Protein AF-A0A3P3Y293-F1 (afdb_monomer_lite)

pLDDT: mean 85.14, std 12.54, range [47.78, 96.5]

Organism: Plasmodiophora brassicae (NCBI:txid37360)

Secondary structure (DSSP, 8-state):
-B-SS-BPPPPPPSSHHHHHHTTT-PPPPBPTTPBP-HHHHHHHHHHHHHHHHHHHH-TTSS-HHHHHHHHHHHHHHHHHHHHHH-TT-PPPTTHHHHHHHHHHHHHHHHHHHHSS-TTTT----

Radius of gyration: 18.96 Å; chains: 1; bounding box: 50×44×42 Å

Structure (mmCIF, N/CA/C/O backbone):
data_AF-A0A3P3Y293-F1
#
_entry.id   AF-A0A3P3Y293-F1
#
loop_
_atom_site.group_PDB
_atom_site.id
_atom_site.type_symbol
_atom_site.label_atom_id
_atom_site.label_alt_id
_atom_site.label_comp_id
_atom_site.label_asym_id
_atom_site.label_entity_id
_atom_site.label_seq_id
_atom_site.pdbx_PDB_ins_code
_atom_site.Cartn_x
_atom_site.Cartn_y
_atom_site.Cartn_z
_atom_site.occupancy
_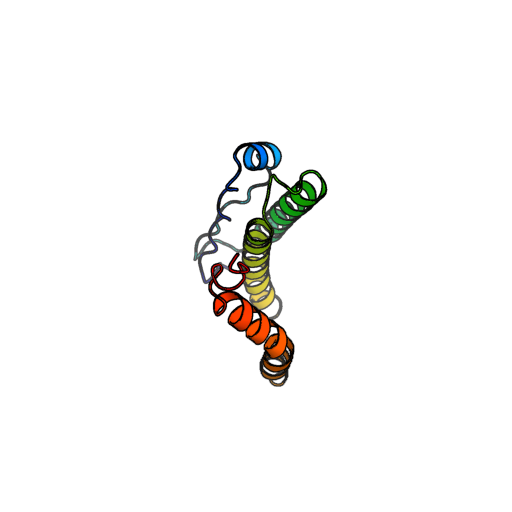atom_site.B_iso_or_equiv
_atom_site.auth_seq_id
_atom_site.auth_comp_id
_atom_site.auth_asym_id
_atom_site.auth_atom_id
_atom_site.pdbx_PDB_model_num
ATOM 1 N N . MET A 1 1 ? 12.005 7.216 -15.600 1.00 82.94 1 MET A N 1
ATOM 2 C CA . MET A 1 1 ? 11.405 5.870 -15.683 1.00 82.94 1 MET A CA 1
ATOM 3 C C . MET A 1 1 ? 9.921 5.988 -15.377 1.00 82.94 1 MET A C 1
ATOM 5 O O . MET A 1 1 ? 9.559 6.903 -14.640 1.00 82.94 1 MET A O 1
ATOM 9 N N . ASN A 1 2 ? 9.079 5.115 -15.932 1.00 93.25 2 ASN A N 1
ATOM 10 C CA . ASN A 1 2 ? 7.629 5.195 -15.753 1.00 93.25 2 ASN A CA 1
ATOM 11 C C . ASN A 1 2 ? 7.090 3.879 -15.185 1.00 93.25 2 ASN A C 1
ATOM 13 O O . ASN A 1 2 ? 7.660 2.818 -15.436 1.00 93.25 2 ASN A O 1
ATOM 17 N N . TYR A 1 3 ? 5.977 3.950 -14.459 1.00 93.38 3 TYR A N 1
ATOM 18 C CA . TYR A 1 3 ? 5.281 2.773 -13.952 1.00 93.38 3 TYR A CA 1
ATOM 19 C C . TYR A 1 3 ? 4.832 1.864 -15.100 1.00 93.38 3 TYR A C 1
ATOM 21 O O . TYR A 1 3 ? 4.172 2.306 -16.040 1.00 93.38 3 TYR A O 1
ATOM 29 N N . SER A 1 4 ? 5.176 0.583 -15.015 1.00 92.44 4 SER A N 1
ATOM 30 C CA . SER A 1 4 ? 4.831 -0.432 -16.021 1.00 92.44 4 SER A CA 1
ATOM 31 C C . SER A 1 4 ? 3.389 -0.924 -15.888 1.00 92.44 4 SER A C 1
ATOM 33 O O . SER A 1 4 ? 2.746 -1.262 -16.880 1.00 92.44 4 SER A O 1
ATOM 35 N N . VAL A 1 5 ? 2.863 -0.915 -14.661 1.00 92.94 5 VAL A N 1
ATOM 36 C CA . VAL A 1 5 ? 1.484 -1.283 -14.332 1.00 92.94 5 VAL A CA 1
ATOM 37 C C . VAL A 1 5 ? 0.853 -0.224 -13.438 1.00 92.94 5 VAL A C 1
ATOM 39 O O . VAL A 1 5 ? 1.543 0.423 -12.646 1.00 92.94 5 VAL A O 1
ATOM 42 N N . ALA A 1 6 ? -0.464 -0.060 -13.564 1.00 95.06 6 ALA A N 1
ATOM 43 C CA . ALA A 1 6 ? -1.225 0.828 -12.700 1.00 95.06 6 ALA A CA 1
ATOM 44 C C . ALA A 1 6 ? -1.288 0.254 -11.280 1.00 95.06 6 ALA A C 1
ATOM 46 O O . ALA A 1 6 ? -1.533 -0.939 -11.097 1.00 95.06 6 ALA A O 1
ATOM 47 N N . VAL A 1 7 ? -1.112 1.118 -10.284 1.00 95.31 7 VAL A N 1
ATOM 48 C CA . VAL A 1 7 ? -1.270 0.776 -8.872 1.00 95.31 7 VAL A CA 1
ATOM 49 C C . VAL A 1 7 ? -2.471 1.555 -8.331 1.00 95.31 7 VAL A C 1
ATOM 51 O O . VAL A 1 7 ? -2.375 2.770 -8.142 1.00 95.31 7 VAL A O 1
ATOM 54 N N . PRO A 1 8 ? -3.626 0.906 -8.108 1.00 95.38 8 PRO A N 1
ATOM 55 C CA . PRO A 1 8 ? -4.825 1.605 -7.663 1.00 95.38 8 PRO A CA 1
ATOM 56 C C . PRO A 1 8 ? -4.632 2.235 -6.277 1.00 95.38 8 PRO A C 1
ATOM 58 O O . PRO A 1 8 ? -3.798 1.796 -5.483 1.00 95.38 8 PRO A O 1
ATOM 61 N N . ALA A 1 9 ? -5.423 3.269 -5.980 1.00 93.56 9 ALA A N 1
ATOM 62 C CA . ALA A 1 9 ? -5.555 3.770 -4.614 1.00 93.56 9 ALA A CA 1
ATOM 63 C C . ALA A 1 9 ? -6.102 2.658 -3.708 1.00 93.56 9 ALA A C 1
ATOM 65 O O . ALA A 1 9 ? -6.845 1.785 -4.168 1.00 93.56 9 ALA A O 1
ATOM 66 N N . VAL A 1 10 ? -5.757 2.689 -2.422 1.00 91.75 10 VAL A N 1
ATOM 67 C CA . VAL A 1 10 ? -6.334 1.727 -1.480 1.00 91.75 10 VAL A CA 1
ATOM 68 C C . VAL A 1 10 ? -7.828 1.998 -1.352 1.00 91.75 10 VAL A C 1
ATOM 70 O O . VAL A 1 10 ? -8.268 3.149 -1.347 1.00 91.75 10 VAL A O 1
ATOM 73 N N . ALA A 1 11 ? -8.612 0.930 -1.209 1.00 90.50 11 ALA A N 1
ATOM 74 C CA . ALA A 1 11 ? -10.030 1.063 -0.933 1.00 90.50 11 ALA A CA 1
ATOM 75 C C . ALA A 1 11 ? -10.271 1.940 0.318 1.00 90.50 11 ALA A C 1
ATOM 77 O O . ALA A 1 11 ? -9.496 1.872 1.292 1.00 90.50 11 ALA A O 1
ATOM 78 N N . PRO A 1 12 ? -11.345 2.750 0.311 1.00 90.56 12 PRO A N 1
ATOM 79 C CA . PRO A 1 12 ? -11.805 3.443 1.504 1.00 90.56 12 PRO A CA 1
ATOM 80 C C . PRO A 1 12 ? -12.072 2.455 2.646 1.00 90.56 12 PRO A C 1
ATOM 82 O O . PRO A 1 12 ? -12.468 1.315 2.407 1.00 90.56 12 PRO A O 1
ATOM 85 N N . LEU A 1 13 ? -11.886 2.900 3.890 1.00 91.88 13 LEU A N 1
ATOM 86 C CA . LEU A 1 13 ? -12.214 2.085 5.064 1.00 91.88 13 LEU A CA 1
ATOM 87 C C . LEU A 1 13 ? -13.723 1.823 5.126 1.00 91.88 13 LEU A C 1
ATOM 89 O O . LEU A 1 13 ? -14.520 2.707 4.844 1.00 91.88 13 LEU A O 1
ATOM 93 N N . SER A 1 14 ? -14.135 0.637 5.540 1.00 92.38 14 SER A N 1
ATOM 94 C CA . SER A 1 14 ? -15.542 0.255 5.706 1.00 92.38 14 SER A CA 1
ATOM 95 C C . SER A 1 14 ? -16.270 1.106 6.754 1.00 92.38 14 SER A C 1
ATOM 97 O O . SER A 1 14 ? -17.453 1.409 6.611 1.00 92.38 14 SER A O 1
ATOM 99 N N . GLN A 1 15 ? -15.557 1.533 7.798 1.00 93.19 15 GLN A N 1
ATOM 100 C CA . GLN A 1 15 ? -16.074 2.387 8.862 1.00 93.19 15 GLN A CA 1
ATOM 101 C C . GLN A 1 15 ? -15.902 3.870 8.510 1.00 93.19 15 GLN A C 1
ATOM 103 O O . GLN A 1 15 ? -14.781 4.376 8.464 1.00 93.19 15 GLN A O 1
ATOM 108 N N . ALA A 1 16 ? -17.010 4.603 8.365 1.00 91.62 16 ALA A N 1
ATOM 109 C CA . ALA A 1 16 ? -16.991 6.046 8.088 1.00 91.62 16 ALA A CA 1
ATOM 110 C C . ALA A 1 16 ? -16.243 6.856 9.166 1.00 91.62 16 ALA A C 1
ATOM 112 O O . ALA A 1 16 ? -15.508 7.789 8.851 1.00 91.62 16 ALA A O 1
ATOM 113 N N . ALA A 1 17 ? -16.372 6.462 10.438 1.00 90.56 17 ALA A N 1
ATOM 114 C CA . ALA A 1 17 ? -15.607 7.069 11.526 1.00 90.56 17 ALA A CA 1
ATOM 115 C C . ALA A 1 17 ? -14.095 6.842 11.351 1.00 90.56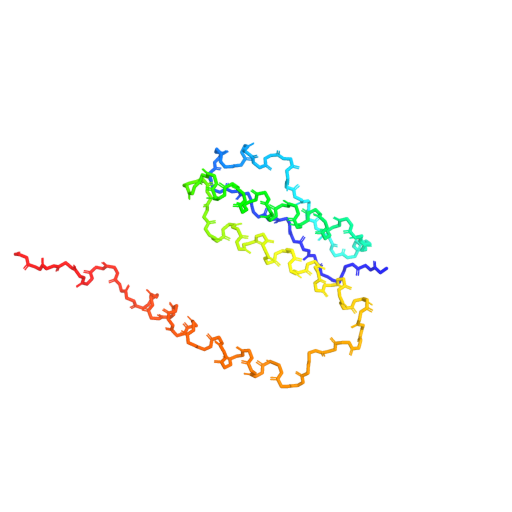 17 ALA A C 1
ATOM 117 O O . ALA A 1 17 ? -13.313 7.764 11.558 1.00 90.56 17 ALA A O 1
ATOM 118 N N . GLY A 1 18 ? -13.685 5.651 10.900 1.00 89.06 18 GLY A N 1
ATOM 119 C CA . GLY A 1 18 ? -12.296 5.371 10.543 1.00 89.06 18 GLY A CA 1
ATOM 120 C C . GLY A 1 18 ? -11.818 6.2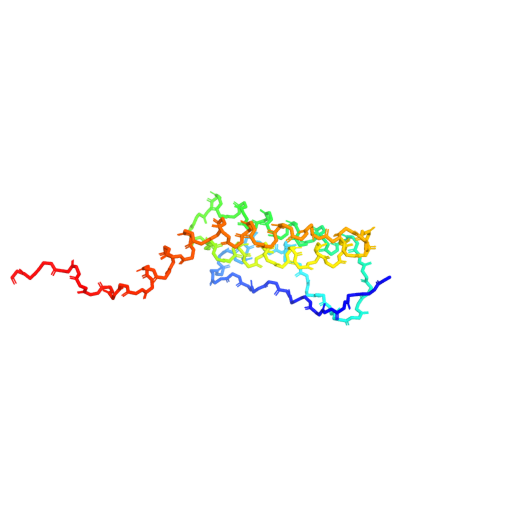41 9.381 1.00 89.06 18 GLY A C 1
ATOM 121 O O . GLY A 1 18 ? -10.750 6.841 9.477 1.00 89.06 18 GLY A O 1
ATOM 122 N N . GLN A 1 19 ? -12.623 6.369 8.317 1.00 89.94 19 GLN A N 1
ATOM 123 C CA . GLN A 1 19 ? -12.303 7.221 7.162 1.00 89.94 19 GLN A CA 1
ATOM 124 C C . GLN A 1 19 ? -12.052 8.677 7.570 1.00 89.94 19 GLN A C 1
ATOM 126 O O . GLN A 1 19 ? -11.089 9.277 7.105 1.00 89.94 19 GLN A O 1
ATOM 131 N N . ALA A 1 20 ? -12.883 9.231 8.458 1.00 87.62 20 ALA A N 1
ATOM 132 C CA . ALA A 1 20 ? -12.737 10.604 8.930 1.00 87.62 20 ALA A CA 1
ATOM 133 C C . ALA A 1 20 ? -11.413 10.834 9.682 1.00 87.62 20 ALA A C 1
ATOM 135 O O . ALA A 1 20 ? -10.822 11.903 9.561 1.00 87.62 20 ALA A O 1
ATOM 136 N N . VAL A 1 21 ? -10.920 9.834 10.422 1.00 85.69 21 VAL A N 1
ATOM 137 C CA . VAL A 1 21 ? -9.660 9.935 11.182 1.00 85.69 21 VAL A CA 1
ATOM 138 C C . VAL A 1 21 ? -8.432 9.885 10.270 1.00 85.69 21 VAL A C 1
ATOM 140 O O . VAL A 1 2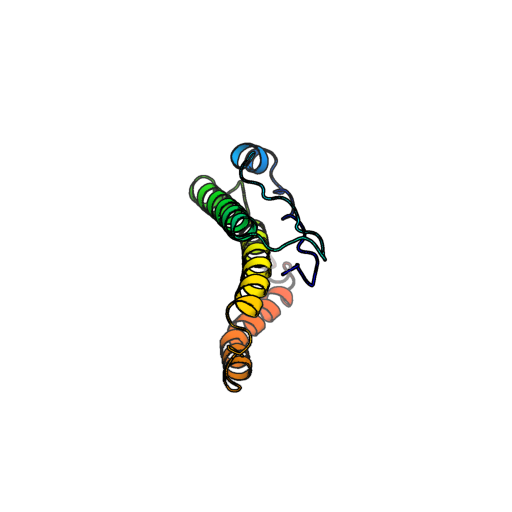1 ? -7.435 10.543 10.552 1.00 85.69 21 VAL A O 1
ATOM 143 N N . VAL A 1 22 ? -8.491 9.123 9.174 1.00 87.00 22 VAL A N 1
ATOM 144 C CA . VAL A 1 22 ? -7.391 9.037 8.190 1.00 87.00 22 VAL A CA 1
ATOM 145 C C . VAL A 1 22 ? -7.567 9.991 7.006 1.00 87.00 22 VAL A C 1
ATOM 147 O O . VAL A 1 22 ? -6.800 9.925 6.041 1.00 87.00 22 VAL A O 1
ATOM 150 N N . ALA A 1 23 ? -8.564 10.878 7.063 1.00 79.56 23 ALA A N 1
ATOM 151 C CA . ALA A 1 23 ? -8.808 11.877 6.035 1.00 79.56 23 ALA A CA 1
ATOM 152 C C . ALA A 1 23 ? -7.576 12.790 5.902 1.00 79.56 23 ALA A C 1
ATOM 154 O O . ALA A 1 23 ? -7.167 13.443 6.857 1.00 79.56 23 ALA A O 1
ATOM 155 N N . GLY A 1 24 ? -6.962 12.801 4.716 1.00 79.38 24 GLY A N 1
ATOM 156 C CA . GLY A 1 24 ? -5.720 13.537 4.434 1.00 79.38 24 GLY A CA 1
ATOM 157 C C . GLY A 1 24 ? -4.453 12.678 4.387 1.00 79.38 24 GLY A C 1
ATOM 158 O O . GLY A 1 24 ? -3.452 13.127 3.844 1.00 79.38 24 GLY A O 1
ATOM 159 N N . SER A 1 25 ? -4.508 11.430 4.859 1.00 84.06 25 SER A N 1
ATOM 160 C CA . SER A 1 25 ? -3.408 10.458 4.722 1.00 84.06 25 SER A CA 1
ATOM 161 C C . SER A 1 25 ? -3.626 9.476 3.567 1.00 84.06 25 SER A C 1
ATOM 163 O O . SER A 1 25 ? -2.874 8.519 3.423 1.00 84.06 25 SER A O 1
ATOM 165 N N . SER A 1 26 ? -4.691 9.654 2.781 1.00 84.19 26 SER A N 1
ATOM 166 C CA . SER A 1 26 ? -5.003 8.790 1.638 1.00 84.19 26 SER A CA 1
ATOM 167 C C . SER A 1 26 ? -4.156 9.186 0.436 1.00 84.19 26 SER A C 1
ATOM 169 O O . SER A 1 26 ? -4.219 10.327 -0.020 1.00 84.19 26 SER A O 1
ATOM 171 N N . ALA A 1 27 ? -3.395 8.236 -0.090 1.00 89.00 27 ALA A N 1
ATOM 172 C CA . ALA A 1 27 ? -2.541 8.451 -1.244 1.00 89.00 27 ALA A CA 1
ATOM 173 C C . ALA A 1 27 ? -3.282 8.121 -2.549 1.00 89.00 27 ALA A C 1
ATOM 175 O O . ALA A 1 27 ? -4.050 7.157 -2.633 1.00 89.00 27 ALA A O 1
ATOM 176 N N . ALA A 1 28 ? -3.048 8.929 -3.583 1.00 91.19 28 ALA A N 1
ATOM 177 C CA . ALA A 1 28 ? -3.697 8.759 -4.879 1.00 91.19 28 ALA A CA 1
ATOM 178 C C . ALA A 1 28 ? -3.238 7.477 -5.596 1.00 91.19 28 ALA A C 1
ATOM 180 O O . ALA A 1 28 ? -2.146 6.956 -5.370 1.00 91.19 28 ALA A O 1
ATOM 181 N N . GLY A 1 29 ? -4.075 6.958 -6.495 1.00 93.50 29 GLY A N 1
ATOM 182 C CA . GLY A 1 29 ? -3.675 5.866 -7.381 1.00 93.50 29 GLY A CA 1
ATOM 183 C C . GLY A 1 29 ? -2.619 6.327 -8.386 1.00 93.50 29 GLY A C 1
ATOM 184 O O . GLY A 1 29 ? -2.651 7.466 -8.848 1.00 93.50 29 GLY A O 1
ATOM 185 N N . VAL A 1 30 ? -1.717 5.423 -8.753 1.00 96.50 30 VAL A N 1
ATOM 186 C CA . VAL A 1 30 ? -0.671 5.653 -9.750 1.00 96.50 30 VAL A CA 1
ATOM 187 C C . VAL A 1 30 ? -1.086 5.004 -11.067 1.00 96.50 30 VAL A C 1
ATOM 189 O O . VAL A 1 30 ? -1.376 3.807 -11.124 1.00 96.50 30 VAL A O 1
ATOM 192 N N . ALA A 1 31 ? -1.122 5.784 -12.144 1.00 96.38 31 ALA A N 1
ATOM 193 C CA . ALA A 1 31 ? -1.460 5.276 -13.470 1.00 96.38 31 ALA A CA 1
ATOM 194 C C . ALA A 1 31 ? -0.273 4.549 -14.124 1.00 96.38 31 ALA A C 1
ATOM 196 O O . ALA A 1 31 ? 0.886 4.918 -13.931 1.00 96.38 31 ALA A O 1
ATOM 197 N N . ALA A 1 32 ? -0.562 3.556 -14.969 1.00 95.19 32 ALA A N 1
ATOM 198 C CA . ALA A 1 32 ? 0.451 3.004 -15.865 1.00 95.19 32 ALA A CA 1
ATOM 199 C C . ALA A 1 32 ? 0.988 4.113 -16.786 1.00 95.19 32 ALA A C 1
ATOM 201 O O . ALA A 1 32 ? 0.229 4.953 -17.271 1.00 95.19 32 ALA A O 1
ATOM 202 N N . GLY A 1 33 ? 2.297 4.130 -17.017 1.00 94.12 33 GLY A N 1
ATOM 203 C CA . GLY A 1 33 ? 2.971 5.161 -17.798 1.00 94.12 33 GLY A CA 1
ATOM 204 C C . GLY A 1 33 ? 3.217 6.475 -17.050 1.00 94.12 33 GLY A C 1
ATOM 205 O O . GLY A 1 33 ? 3.891 7.338 -17.612 1.00 94.12 33 GLY A O 1
ATOM 206 N N . ALA A 1 34 ? 2.746 6.636 -15.807 1.00 94.94 34 ALA A N 1
ATOM 207 C CA . ALA A 1 34 ? 3.093 7.790 -14.979 1.00 94.94 34 ALA A CA 1
ATOM 208 C C . ALA A 1 34 ? 4.603 7.798 -14.663 1.00 94.94 34 ALA A C 1
ATOM 210 O O . ALA A 1 34 ? 5.191 6.721 -14.516 1.00 94.94 34 ALA A O 1
ATOM 211 N N . PRO A 1 35 ? 5.252 8.973 -14.566 1.00 94.81 35 PRO A N 1
ATOM 212 C CA . PRO A 1 35 ? 6.647 9.049 -14.150 1.00 94.81 35 PRO A CA 1
ATOM 213 C C . PRO A 1 35 ? 6.798 8.545 -12.712 1.00 94.81 35 PRO A C 1
ATOM 215 O O . PRO A 1 35 ? 5.979 8.860 -11.854 1.00 94.81 35 PRO A O 1
ATOM 218 N N . MET A 1 36 ? 7.852 7.775 -12.452 1.00 93.06 36 MET A N 1
ATOM 219 C CA . MET A 1 36 ? 8.170 7.312 -11.102 1.00 93.06 36 MET A CA 1
ATOM 220 C C . MET A 1 36 ? 8.645 8.468 -10.227 1.00 93.06 36 MET A C 1
ATOM 222 O O . MET A 1 36 ? 9.603 9.156 -10.586 1.00 93.06 36 MET A O 1
ATOM 226 N N . ALA A 1 37 ? 8.016 8.647 -9.063 1.00 92.75 37 ALA A N 1
ATOM 227 C CA . ALA A 1 37 ? 8.440 9.613 -8.061 1.00 92.75 37 ALA A CA 1
ATOM 228 C C . ALA A 1 37 ? 8.663 8.930 -6.707 1.00 92.75 37 ALA A C 1
ATOM 230 O O . ALA A 1 37 ? 7.860 8.117 -6.259 1.00 92.75 37 ALA A O 1
ATOM 231 N N . ALA A 1 38 ? 9.747 9.290 -6.011 1.00 91.00 38 ALA A N 1
ATOM 232 C CA . ALA A 1 38 ? 9.986 8.813 -4.643 1.00 91.00 38 ALA A CA 1
ATOM 233 C C . ALA A 1 38 ? 8.840 9.205 -3.691 1.00 91.00 38 ALA A C 1
ATOM 235 O O . ALA A 1 38 ? 8.580 8.514 -2.708 1.00 91.00 38 ALA A O 1
ATOM 236 N N . GLN A 1 39 ? 8.124 10.287 -4.015 1.00 94.75 39 GLN A N 1
ATOM 237 C CA . GLN A 1 39 ? 6.947 10.724 -3.277 1.00 94.75 39 GLN A CA 1
ATOM 238 C C . GLN A 1 39 ? 5.838 9.663 -3.256 1.00 94.75 39 GLN A C 1
ATOM 240 O O . GLN A 1 39 ? 5.202 9.500 -2.224 1.00 94.75 39 GLN A O 1
ATOM 245 N N . ASP A 1 40 ? 5.668 8.875 -4.322 1.00 94.50 40 ASP A N 1
ATOM 246 C CA . ASP A 1 40 ? 4.648 7.819 -4.374 1.00 94.50 40 ASP A CA 1
ATOM 247 C C . ASP A 1 40 ? 4.889 6.741 -3.302 1.00 94.50 40 ASP A C 1
ATOM 249 O O . ASP A 1 40 ? 3.945 6.207 -2.714 1.00 94.50 40 ASP A O 1
ATOM 253 N N . VAL A 1 41 ? 6.164 6.438 -3.021 1.00 93.44 41 VAL A N 1
ATOM 254 C CA . VAL A 1 41 ? 6.575 5.520 -1.947 1.00 93.44 41 VAL A CA 1
ATOM 255 C C . VAL A 1 41 ? 6.288 6.140 -0.582 1.00 93.44 41 VAL A C 1
ATOM 257 O O . VAL A 1 41 ? 5.710 5.481 0.280 1.00 93.44 41 VAL A O 1
ATOM 260 N N . LEU A 1 42 ? 6.666 7.407 -0.387 1.00 95.00 42 LEU A N 1
ATOM 261 C CA . LEU A 1 42 ? 6.460 8.119 0.877 1.00 95.00 42 LEU A CA 1
ATOM 262 C C . LEU A 1 42 ? 4.972 8.257 1.216 1.00 95.00 42 LEU A C 1
ATOM 264 O O . LEU A 1 42 ? 4.582 8.006 2.355 1.00 95.00 42 LEU A O 1
ATOM 268 N N . ASP A 1 43 ? 4.141 8.593 0.232 1.00 94.94 43 ASP A N 1
ATOM 269 C CA . ASP A 1 43 ? 2.699 8.747 0.405 1.00 94.94 43 ASP A CA 1
ATOM 270 C C . ASP A 1 43 ? 2.031 7.403 0.723 1.00 94.94 43 ASP A C 1
ATOM 272 O O . ASP A 1 43 ? 1.179 7.322 1.609 1.00 94.94 43 ASP A O 1
ATOM 276 N N . ALA A 1 44 ? 2.440 6.321 0.051 1.00 94.00 44 ALA A N 1
ATOM 277 C CA . ALA A 1 44 ? 1.936 4.983 0.354 1.00 94.00 44 ALA A CA 1
ATOM 278 C C . ALA A 1 44 ? 2.355 4.495 1.751 1.00 94.00 44 ALA A C 1
ATOM 280 O O . ALA A 1 44 ? 1.524 3.947 2.477 1.00 94.00 44 ALA A O 1
ATOM 281 N N . ALA A 1 45 ? 3.602 4.743 2.161 1.00 94.81 45 ALA A N 1
ATOM 282 C CA . ALA A 1 45 ? 4.076 4.415 3.504 1.00 94.81 45 ALA A CA 1
ATOM 283 C C . ALA A 1 45 ? 3.332 5.224 4.582 1.00 94.81 45 ALA A C 1
ATOM 285 O O . ALA A 1 45 ? 2.886 4.669 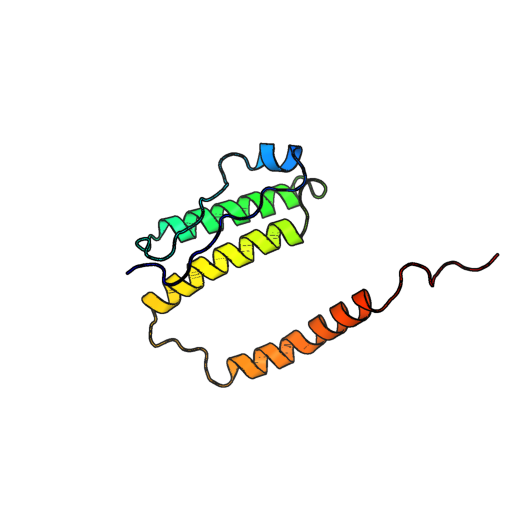5.590 1.00 94.81 45 ALA A O 1
ATOM 286 N N . ALA A 1 46 ? 3.127 6.525 4.352 1.00 95.06 46 ALA A N 1
ATOM 287 C CA . ALA A 1 46 ? 2.375 7.394 5.254 1.00 95.06 46 ALA A CA 1
ATOM 288 C C . ALA A 1 46 ? 0.915 6.938 5.413 1.00 95.06 46 ALA A C 1
ATOM 290 O O . ALA A 1 46 ? 0.392 6.923 6.532 1.00 95.06 46 ALA A O 1
ATOM 291 N N . GLU A 1 47 ? 0.270 6.510 4.323 1.00 94.75 47 GLU A N 1
ATOM 292 C CA . GLU A 1 47 ? -1.080 5.944 4.352 1.00 94.75 47 GLU A CA 1
ATOM 293 C C . GLU A 1 47 ? -1.143 4.674 5.217 1.00 94.75 47 GLU A C 1
ATOM 295 O O . GLU A 1 47 ? -2.022 4.533 6.076 1.00 94.75 47 GLU A O 1
ATOM 300 N N . VAL A 1 48 ? -0.197 3.752 5.027 1.00 95.19 48 VAL A N 1
ATOM 301 C CA . VAL A 1 48 ? -0.115 2.504 5.799 1.00 95.19 48 VAL A CA 1
ATOM 302 C C . VAL A 1 48 ? 0.113 2.782 7.280 1.00 95.19 48 VAL A C 1
ATOM 304 O O . VAL A 1 48 ? -0.547 2.186 8.136 1.00 95.19 48 VAL A O 1
ATOM 307 N N . ASP A 1 49 ? 1.012 3.703 7.606 1.00 95.44 49 ASP A N 1
ATOM 308 C CA . ASP A 1 49 ? 1.293 4.076 8.986 1.00 95.44 49 ASP A CA 1
ATOM 309 C C . ASP A 1 49 ? 0.099 4.751 9.658 1.00 95.44 49 ASP A C 1
ATOM 311 O O . ASP A 1 49 ? -0.199 4.447 10.816 1.00 95.44 49 ASP A O 1
ATOM 315 N N . ALA A 1 50 ? -0.639 5.601 8.942 1.00 94.44 50 ALA A N 1
ATOM 316 C CA . ALA A 1 50 ? -1.882 6.175 9.446 1.00 94.44 50 ALA A CA 1
ATOM 317 C C . ALA A 1 50 ? -2.909 5.080 9.780 1.00 94.44 50 ALA A C 1
ATOM 319 O O . ALA A 1 50 ? -3.494 5.092 10.865 1.00 94.44 50 ALA A O 1
ATOM 320 N N . ARG A 1 51 ? -3.069 4.078 8.905 1.00 94.38 51 ARG A N 1
ATOM 321 C CA . ARG A 1 51 ? -3.959 2.925 9.132 1.00 94.38 51 ARG A CA 1
ATOM 322 C C . ARG A 1 51 ? -3.510 2.066 10.319 1.00 94.38 51 ARG A C 1
ATOM 324 O O . ARG A 1 51 ? -4.340 1.678 11.141 1.00 94.38 51 ARG A O 1
ATOM 331 N N . LYS A 1 52 ? -2.205 1.805 10.467 1.00 95.25 52 LYS A N 1
ATOM 332 C CA . LYS A 1 52 ? -1.647 1.085 11.630 1.00 95.25 52 LYS A CA 1
ATOM 333 C C . LYS A 1 52 ? -1.894 1.846 12.933 1.00 95.25 52 LYS A C 1
ATOM 335 O O . LYS A 1 52 ? -2.350 1.248 13.905 1.00 95.25 52 LYS A O 1
ATOM 340 N N . ARG A 1 53 ? -1.633 3.158 12.957 1.00 95.19 53 ARG A N 1
ATOM 341 C CA . ARG A 1 53 ? -1.883 4.010 14.132 1.00 95.19 53 ARG A CA 1
ATOM 342 C C . ARG A 1 53 ? -3.367 4.049 14.484 1.00 95.19 53 ARG A C 1
ATOM 344 O O . ARG A 1 53 ? -3.697 3.883 15.655 1.00 95.19 53 ARG A O 1
ATOM 351 N N . LEU A 1 54 ? -4.250 4.183 13.488 1.00 94.56 54 LEU A N 1
ATOM 352 C CA . LEU A 1 54 ? -5.698 4.104 13.689 1.00 94.56 54 LEU A CA 1
ATOM 353 C C . LEU A 1 54 ? -6.086 2.767 14.322 1.00 94.56 54 LEU A C 1
ATOM 355 O O . LEU A 1 54 ? -6.830 2.753 15.295 1.00 94.56 54 LEU A O 1
ATOM 359 N N . ARG A 1 55 ? -5.552 1.649 13.819 1.00 94.69 55 ARG A N 1
ATOM 360 C CA . ARG A 1 55 ? -5.851 0.322 14.366 1.00 94.69 55 ARG A CA 1
ATOM 361 C C . ARG A 1 55 ? -5.403 0.170 15.816 1.00 94.69 55 ARG A C 1
ATOM 363 O O . ARG A 1 55 ? -6.106 -0.453 16.604 1.00 94.69 55 ARG A O 1
ATOM 370 N N . LEU A 1 56 ? -4.241 0.717 16.163 1.00 94.56 56 LEU A N 1
ATOM 371 C CA . LEU A 1 56 ? -3.722 0.674 17.530 1.00 94.56 56 LEU A CA 1
ATOM 372 C C . LEU A 1 56 ? -4.549 1.546 18.482 1.00 94.56 56 LEU A C 1
ATOM 374 O O . LEU A 1 56 ? -4.852 1.111 19.589 1.00 94.56 56 LEU A O 1
ATOM 378 N N . ALA A 1 57 ? -4.931 2.750 18.054 1.00 94.38 57 ALA A N 1
ATOM 379 C CA . ALA A 1 57 ? -5.730 3.668 18.865 1.00 94.38 57 ALA A CA 1
ATOM 380 C C . ALA A 1 57 ? -7.202 3.233 18.975 1.00 94.38 57 ALA A C 1
ATOM 382 O O . ALA A 1 57 ? -7.828 3.391 20.023 1.00 94.38 57 ALA A O 1
ATOM 383 N N . HIS A 1 58 ? -7.753 2.670 17.898 1.00 93.25 58 HIS A N 1
ATOM 384 C CA . HIS A 1 58 ? -9.166 2.334 17.755 1.00 93.25 58 HIS A CA 1
ATOM 385 C C . HIS A 1 58 ? -9.354 0.992 17.022 1.00 93.25 58 HIS A C 1
ATOM 387 O O . HIS A 1 58 ? -9.756 0.970 15.855 1.00 93.25 58 HIS A O 1
ATOM 393 N N . PRO A 1 59 ? -9.135 -0.151 17.701 1.00 89.19 59 PRO A N 1
ATOM 394 C CA . PRO A 1 59 ? -9.157 -1.476 17.069 1.00 89.19 59 PRO A CA 1
ATOM 395 C C . PRO A 1 59 ? -10.466 -1.856 16.358 1.00 89.19 59 PRO A C 1
ATOM 397 O O . PRO A 1 59 ? -10.462 -2.762 15.532 1.00 89.19 59 PRO A O 1
ATOM 400 N N . GLY A 1 60 ? -11.583 -1.191 16.675 1.00 91.19 60 GLY A N 1
ATOM 401 C CA . GLY A 1 60 ? -12.891 -1.427 16.050 1.00 91.19 60 GLY A CA 1
ATOM 402 C C . GLY A 1 60 ? -13.191 -0.573 14.812 1.00 91.19 60 GLY A C 1
ATOM 403 O O . GLY A 1 60 ? -14.208 -0.806 14.167 1.00 91.19 60 GLY A O 1
ATOM 404 N N . LEU A 1 61 ? -12.348 0.413 14.483 1.00 93.12 61 LEU A N 1
ATOM 405 C CA . LEU A 1 61 ? -12.582 1.340 13.364 1.00 93.12 61 LEU A CA 1
ATOM 406 C C . LEU A 1 61 ? -11.863 0.944 12.072 1.00 93.12 61 LEU A C 1
ATOM 408 O O . LEU A 1 61 ? -12.090 1.563 11.035 1.00 93.12 61 LEU A O 1
ATOM 412 N N . ILE A 1 62 ? -10.986 -0.055 12.130 1.00 94.00 62 ILE A N 1
ATOM 413 C CA . ILE A 1 62 ? -10.264 -0.577 10.974 1.00 94.00 62 ILE A CA 1
ATOM 414 C C . ILE A 1 62 ? -9.882 -2.037 11.219 1.00 94.00 62 ILE A C 1
ATOM 416 O O . ILE A 1 62 ? -9.447 -2.429 12.304 1.00 94.00 62 ILE A O 1
ATOM 420 N N . THR A 1 63 ? -10.045 -2.848 10.190 1.00 92.75 63 THR A N 1
ATOM 421 C CA . THR A 1 63 ? -9.750 -4.276 10.180 1.00 92.75 63 THR A CA 1
ATOM 422 C C . THR A 1 63 ? -8.284 -4.550 9.851 1.00 92.75 63 THR A C 1
ATOM 424 O O . THR A 1 63 ? -7.534 -3.685 9.394 1.00 92.75 63 THR A O 1
ATOM 427 N N . ALA A 1 64 ? -7.852 -5.793 10.073 1.00 91.81 64 ALA A N 1
ATOM 428 C CA . ALA A 1 64 ? -6.529 -6.225 9.638 1.00 91.81 64 ALA A CA 1
ATOM 429 C C . ALA A 1 64 ? -6.364 -6.181 8.121 1.00 91.81 64 ALA A C 1
ATOM 431 O O . ALA A 1 64 ? -5.322 -5.736 7.643 1.00 91.81 64 ALA A O 1
ATOM 432 N N . ASP A 1 65 ? -7.401 -6.585 7.397 1.00 92.88 65 ASP A N 1
ATOM 433 C CA . ASP A 1 65 ? -7.378 -6.686 5.942 1.00 92.88 65 ASP A CA 1
ATOM 434 C C . ASP A 1 65 ? -7.302 -5.302 5.288 1.00 92.88 65 ASP A C 1
ATOM 436 O O . ASP A 1 65 ? -6.589 -5.116 4.306 1.00 92.88 65 ASP A O 1
ATOM 440 N N . GLU A 1 66 ? -7.939 -4.287 5.876 1.00 92.38 66 GLU A N 1
ATOM 441 C CA . GLU A 1 66 ? -7.836 -2.898 5.406 1.00 92.38 66 GLU A CA 1
ATOM 442 C C . GLU A 1 66 ? -6.445 -2.286 5.622 1.00 92.38 66 GLU A C 1
ATOM 444 O O . GLU A 1 66 ? -6.028 -1.416 4.850 1.00 92.38 66 GLU A O 1
ATOM 449 N N . VAL A 1 67 ? -5.717 -2.725 6.656 1.00 94.56 67 VAL A N 1
ATOM 450 C CA . VAL A 1 67 ? -4.298 -2.375 6.839 1.00 94.56 67 VAL A CA 1
ATOM 451 C C . VAL A 1 67 ? -3.440 -3.138 5.828 1.00 94.56 67 VAL A C 1
ATOM 453 O O . VAL A 1 67 ? -2.588 -2.536 5.176 1.00 94.56 67 VAL A O 1
ATOM 456 N N . ALA A 1 68 ? -3.689 -4.440 5.659 1.00 92.81 68 ALA A N 1
ATOM 457 C CA . ALA A 1 68 ? -2.954 -5.294 4.730 1.00 92.81 68 ALA A CA 1
ATOM 458 C C . ALA A 1 68 ? -3.106 -4.826 3.274 1.00 92.81 68 ALA A C 1
ATOM 460 O O . ALA A 1 68 ? -2.124 -4.787 2.541 1.00 92.81 68 ALA A O 1
ATOM 461 N N . GLY A 1 69 ? -4.297 -4.378 2.867 1.00 90.88 69 GLY A N 1
ATOM 462 C CA . GLY A 1 69 ? -4.529 -3.800 1.541 1.00 90.88 69 GLY A CA 1
ATOM 463 C C . GLY A 1 69 ? -3.659 -2.568 1.269 1.00 90.88 69 GLY A C 1
ATOM 464 O O . GLY A 1 69 ? -3.143 -2.411 0.163 1.00 90.88 69 GLY A O 1
ATOM 465 N N . GLY A 1 70 ? -3.421 -1.736 2.289 1.00 92.31 70 GLY A N 1
ATOM 466 C CA . GLY A 1 70 ? -2.461 -0.634 2.195 1.00 92.31 70 GLY A CA 1
ATOM 467 C C . GLY A 1 70 ? -1.023 -1.122 2.023 1.00 92.31 70 GLY A C 1
ATOM 468 O O . GLY A 1 70 ? -0.308 -0.624 1.160 1.00 92.31 70 GLY A O 1
ATOM 469 N N . GLN A 1 71 ? -0.614 -2.135 2.791 1.00 94.62 71 GLN A N 1
ATOM 470 C CA . GLN A 1 71 ? 0.735 -2.709 2.705 1.00 94.62 71 GLN A CA 1
ATOM 471 C C . GLN A 1 71 ? 1.005 -3.369 1.350 1.00 94.62 71 GLN A C 1
ATOM 473 O O . GLN A 1 71 ? 2.096 -3.233 0.806 1.00 94.62 71 GLN A O 1
ATOM 478 N N . VAL A 1 72 ? 0.013 -4.057 0.777 1.00 93.44 72 VAL A N 1
ATOM 479 C CA . VAL A 1 72 ? 0.112 -4.638 -0.570 1.00 93.44 72 VAL A CA 1
ATOM 480 C C . VAL A 1 72 ? 0.347 -3.542 -1.610 1.00 93.44 72 VAL A C 1
ATOM 482 O O . VAL A 1 72 ? 1.191 -3.703 -2.490 1.00 93.44 72 VAL A O 1
ATOM 485 N N . ARG A 1 73 ? -0.354 -2.407 -1.493 1.00 94.19 73 ARG A N 1
ATOM 486 C CA . ARG A 1 73 ? -0.157 -1.257 -2.382 1.00 94.19 73 ARG A CA 1
ATOM 487 C C . ARG A 1 73 ? 1.229 -0.633 -2.214 1.00 94.19 73 ARG A C 1
ATOM 489 O O . ARG A 1 73 ? 1.911 -0.420 -3.213 1.00 94.19 73 ARG A O 1
ATOM 496 N N . GLU A 1 74 ? 1.650 -0.366 -0.979 1.00 94.94 74 GLU A N 1
ATOM 497 C CA . GLU A 1 74 ? 2.993 0.140 -0.660 1.00 94.94 74 GLU A CA 1
ATOM 498 C C . GLU A 1 74 ? 4.072 -0.767 -1.270 1.00 94.94 74 GLU A C 1
ATOM 500 O O . GLU A 1 74 ? 4.968 -0.290 -1.968 1.00 94.94 74 GLU A O 1
ATOM 505 N N . HIS A 1 75 ? 3.927 -2.085 -1.099 1.00 93.81 75 HIS A N 1
ATOM 506 C CA . HIS A 1 75 ? 4.838 -3.067 -1.670 1.00 93.81 75 HIS A CA 1
ATOM 507 C C . HIS A 1 75 ? 4.847 -3.027 -3.200 1.00 93.81 75 HIS A C 1
ATOM 509 O O . HIS A 1 75 ? 5.919 -3.014 -3.787 1.00 93.81 75 HIS A O 1
ATOM 515 N N . ALA A 1 76 ? 3.691 -2.932 -3.862 1.00 92.94 76 ALA A N 1
ATOM 516 C CA . ALA A 1 76 ? 3.624 -2.855 -5.322 1.00 92.94 76 ALA A CA 1
ATOM 517 C C . ALA A 1 76 ? 4.365 -1.628 -5.892 1.00 92.94 76 ALA A C 1
ATOM 519 O O . ALA A 1 76 ? 5.024 -1.729 -6.930 1.00 92.94 76 ALA A O 1
ATOM 520 N N . ILE A 1 77 ? 4.285 -0.479 -5.211 1.00 93.75 77 ILE A N 1
ATOM 521 C CA . ILE A 1 77 ? 5.021 0.734 -5.592 1.00 93.75 77 ILE A CA 1
ATOM 522 C C . ILE A 1 77 ? 6.521 0.530 -5.356 1.00 93.75 77 ILE A C 1
ATOM 524 O O . ILE A 1 77 ? 7.316 0.751 -6.271 1.00 93.75 77 ILE A O 1
ATOM 528 N N . LEU A 1 78 ? 6.902 0.056 -4.165 1.00 92.94 78 LEU A N 1
ATOM 529 C CA . LEU A 1 78 ? 8.291 -0.242 -3.810 1.00 92.94 78 LEU A CA 1
ATOM 530 C C . LEU A 1 78 ? 8.935 -1.243 -4.768 1.00 92.94 78 LEU A C 1
ATOM 532 O O . LEU A 1 78 ? 10.062 -1.013 -5.184 1.00 92.94 78 LEU A O 1
ATOM 536 N N . SER A 1 79 ? 8.234 -2.309 -5.158 1.00 89.31 79 SER A N 1
ATOM 537 C CA . SER A 1 79 ? 8.750 -3.328 -6.076 1.00 89.31 79 SER A CA 1
ATOM 538 C C . SER A 1 79 ? 9.087 -2.749 -7.448 1.00 89.31 79 SER A C 1
ATOM 540 O O . SER A 1 79 ? 10.120 -3.094 -8.020 1.00 89.31 79 SER A O 1
ATOM 542 N N . GLN A 1 80 ? 8.251 -1.847 -7.976 1.00 90.94 80 GLN A N 1
ATOM 543 C CA . GLN A 1 80 ? 8.548 -1.190 -9.249 1.00 90.94 80 GLN A CA 1
ATOM 544 C C . GLN A 1 80 ? 9.745 -0.237 -9.127 1.00 90.94 80 GLN A C 1
ATOM 546 O O . GLN A 1 80 ? 10.603 -0.241 -10.006 1.00 90.94 80 GLN A O 1
ATOM 551 N N . HIS A 1 81 ? 9.849 0.522 -8.029 1.00 89.94 81 HIS A N 1
ATOM 552 C CA . HIS A 1 81 ? 11.027 1.356 -7.748 1.00 89.94 81 HIS A CA 1
ATOM 553 C C . HIS A 1 81 ? 12.295 0.511 -7.583 1.00 89.94 81 HIS A C 1
ATOM 555 O O . HIS A 1 81 ? 13.326 0.816 -8.169 1.00 89.94 81 HIS A O 1
ATOM 561 N N . SER A 1 82 ? 12.237 -0.596 -6.843 1.00 86.25 82 SER A N 1
ATOM 562 C CA . SER A 1 82 ? 13.403 -1.457 -6.631 1.00 86.25 82 SER A CA 1
ATOM 563 C C . SER A 1 82 ? 13.865 -2.146 -7.910 1.00 86.25 82 SER A C 1
ATOM 565 O O . SER A 1 82 ? 15.065 -2.307 -8.095 1.00 86.25 82 SER A O 1
ATOM 567 N N . ALA A 1 83 ? 12.940 -2.526 -8.797 1.00 84.19 83 ALA A N 1
ATOM 568 C CA . ALA A 1 83 ? 13.285 -3.102 -10.095 1.00 84.19 83 ALA A CA 1
ATOM 569 C C . ALA A 1 83 ? 14.010 -2.093 -11.004 1.00 84.19 83 ALA A C 1
ATOM 571 O O . ALA A 1 83 ? 14.802 -2.489 -11.854 1.00 84.19 83 ALA A O 1
ATOM 572 N N . GLU A 1 84 ? 13.760 -0.795 -10.816 1.00 81.88 84 GLU A N 1
ATOM 573 C CA . GLU A 1 84 ? 14.462 0.278 -11.523 1.00 81.88 84 GLU A CA 1
ATOM 574 C C . GLU A 1 84 ? 15.847 0.550 -10.934 1.00 81.88 84 GLU A C 1
ATOM 576 O O . GLU A 1 84 ? 16.826 0.583 -11.676 1.00 81.88 84 GLU A O 1
ATOM 581 N N . VAL A 1 85 ? 15.941 0.681 -9.608 1.00 80.69 85 VAL A N 1
ATOM 582 C CA . VAL A 1 85 ? 17.205 0.984 -8.920 1.00 80.69 85 VAL A CA 1
ATOM 583 C C . VAL A 1 85 ? 18.165 -0.210 -8.957 1.00 80.69 85 VAL A C 1
ATOM 585 O O . VAL A 1 85 ? 19.383 -0.037 -9.031 1.00 80.69 85 VAL A O 1
ATOM 588 N N . TYR A 1 86 ? 17.628 -1.432 -8.927 1.00 77.88 86 TYR A N 1
ATOM 589 C CA . TYR A 1 86 ? 18.394 -2.674 -8.871 1.00 77.88 86 TYR A CA 1
ATOM 590 C C . TYR A 1 86 ? 17.967 -3.661 -9.972 1.00 77.88 86 TYR A C 1
ATOM 592 O O . TYR A 1 86 ? 17.489 -4.756 -9.674 1.00 77.88 86 TYR A O 1
ATOM 600 N N . PRO A 1 87 ? 18.198 -3.337 -11.256 1.00 66.69 87 PRO A N 1
ATOM 601 C CA . PRO A 1 87 ? 17.708 -4.130 -12.389 1.00 66.69 87 PRO A CA 1
ATOM 602 C C . PRO A 1 87 ? 18.346 -5.526 -12.502 1.00 66.69 87 PRO A C 1
ATOM 604 O O . PRO A 1 87 ? 17.890 -6.341 -13.295 1.00 66.69 87 PRO A O 1
ATOM 607 N N . ALA A 1 88 ? 19.399 -5.805 -11.726 1.00 67.88 88 ALA A N 1
ATOM 608 C CA . ALA A 1 88 ? 20.071 -7.105 -11.640 1.00 67.88 88 ALA A CA 1
ATOM 609 C C . ALA A 1 88 ? 19.949 -7.765 -10.252 1.00 67.88 88 ALA A C 1
ATOM 611 O O . ALA A 1 88 ? 20.555 -8.812 -10.016 1.00 67.88 88 ALA A O 1
ATOM 612 N N . ALA A 1 89 ? 19.200 -7.166 -9.317 1.00 64.81 89 ALA A N 1
ATOM 613 C CA . ALA A 1 89 ? 18.885 -7.799 -8.040 1.00 64.81 89 ALA A CA 1
ATOM 614 C C . ALA A 1 89 ? 17.682 -8.729 -8.217 1.00 64.81 89 ALA A C 1
ATOM 616 O O . ALA A 1 89 ? 16.615 -8.516 -7.644 1.00 64.81 89 ALA A O 1
ATOM 617 N N . ASP A 1 90 ? 17.853 -9.765 -9.033 1.00 66.62 90 ASP A N 1
ATOM 618 C CA . ASP A 1 90 ? 16.894 -10.856 -9.046 1.00 66.62 90 ASP A CA 1
ATOM 619 C C . ASP A 1 90 ? 16.922 -11.567 -7.693 1.00 66.62 90 ASP A C 1
ATOM 621 O O . ASP A 1 90 ? 17.975 -11.745 -7.064 1.00 66.62 90 ASP A O 1
ATOM 625 N N . ALA A 1 91 ? 15.746 -12.006 -7.243 1.00 68.56 91 ALA A N 1
ATOM 626 C CA . ALA A 1 91 ? 15.677 -12.920 -6.121 1.00 68.56 91 ALA A CA 1
ATOM 627 C C . ALA A 1 91 ? 16.508 -14.166 -6.478 1.00 68.56 91 ALA A C 1
ATOM 629 O O . ALA A 1 91 ? 16.303 -14.742 -7.552 1.00 68.56 91 ALA A O 1
ATOM 630 N N . PRO A 1 92 ? 17.443 -14.607 -5.617 1.00 74.81 92 PRO A N 1
ATOM 631 C CA . PRO A 1 92 ? 18.219 -15.805 -5.891 1.00 74.81 92 PRO A CA 1
ATOM 632 C C . PRO A 1 92 ? 17.299 -16.982 -6.223 1.00 74.81 92 PRO A C 1
ATOM 634 O O . PRO A 1 92 ? 16.227 -17.108 -5.635 1.00 74.81 92 PRO A O 1
ATOM 637 N N . ALA A 1 93 ? 17.727 -17.894 -7.099 1.00 81.38 93 ALA A N 1
ATOM 638 C CA . ALA A 1 93 ? 16.898 -19.031 -7.522 1.00 81.38 93 ALA A CA 1
ATOM 639 C C . ALA A 1 93 ? 16.364 -19.893 -6.351 1.00 81.38 93 ALA A C 1
ATOM 641 O O . ALA A 1 93 ? 15.347 -20.569 -6.489 1.00 81.38 93 ALA A O 1
ATOM 642 N N . TRP A 1 94 ? 17.021 -19.851 -5.184 1.00 79.69 94 TRP A N 1
ATOM 643 C CA . TRP A 1 94 ? 16.580 -20.534 -3.964 1.00 79.69 94 TRP A CA 1
ATOM 644 C C . TRP A 1 94 ? 15.429 -19.827 -3.226 1.00 79.69 94 TRP A C 1
ATOM 646 O O . TRP A 1 94 ? 14.750 -20.456 -2.416 1.00 79.69 94 TRP A O 1
ATOM 656 N N . PHE A 1 95 ? 15.191 -18.537 -3.478 1.00 82.31 95 PHE A N 1
ATOM 657 C CA . PHE A 1 95 ? 14.277 -17.705 -2.694 1.00 82.31 95 PHE A CA 1
ATOM 658 C C . PHE A 1 95 ? 12.812 -18.108 -2.872 1.00 82.31 95 PHE A C 1
ATOM 660 O O . PHE A 1 95 ? 12.123 -18.362 -1.887 1.00 82.31 95 PHE A O 1
ATOM 667 N N . ALA A 1 96 ? 12.338 -18.223 -4.115 1.00 78.44 96 ALA A N 1
ATOM 668 C CA . ALA A 1 96 ? 10.960 -18.623 -4.404 1.00 78.44 96 ALA A CA 1
ATOM 669 C C . ALA A 1 96 ? 10.574 -19.985 -3.782 1.00 78.44 96 ALA A C 1
ATOM 671 O O . ALA A 1 96 ? 9.558 -20.039 -3.080 1.00 78.44 96 ALA A O 1
ATOM 672 N N . PRO A 1 97 ? 11.360 -21.074 -3.942 1.00 83.38 97 PRO A N 1
ATOM 673 C CA . PRO A 1 97 ? 11.036 -22.342 -3.290 1.00 83.38 97 PRO A CA 1
ATOM 674 C C . PRO A 1 97 ? 11.135 -22.267 -1.755 1.00 83.38 97 PRO A C 1
ATOM 676 O O . PRO A 1 97 ? 10.303 -22.864 -1.073 1.00 83.38 97 PRO A O 1
ATOM 679 N N . ALA A 1 98 ? 12.082 -21.504 -1.193 1.00 83.38 98 ALA A N 1
ATOM 680 C CA . ALA A 1 98 ? 12.189 -21.315 0.258 1.00 83.38 98 ALA A CA 1
ATOM 681 C C . ALA A 1 98 ? 10.988 -20.557 0.849 1.00 83.38 98 ALA A C 1
ATOM 683 O O . ALA A 1 98 ? 10.474 -20.933 1.905 1.00 83.38 98 ALA A O 1
ATOM 684 N N . MET A 1 99 ? 10.503 -19.523 0.158 1.00 87.56 99 MET A N 1
ATOM 685 C CA . MET A 1 99 ? 9.291 -18.794 0.537 1.00 87.56 99 MET A CA 1
ATOM 686 C C . MET A 1 99 ? 8.051 -19.683 0.457 1.00 87.56 99 MET A C 1
ATOM 688 O O . MET A 1 99 ? 7.268 -19.708 1.403 1.00 87.56 99 MET A O 1
ATOM 692 N N . ALA A 1 100 ? 7.894 -20.462 -0.617 1.00 81.00 100 ALA A N 1
ATOM 693 C CA . ALA A 1 100 ? 6.778 -21.398 -0.751 1.00 81.00 100 ALA A CA 1
ATOM 694 C C . ALA A 1 100 ? 6.758 -22.429 0.390 1.00 81.00 100 ALA A C 1
ATOM 696 O O . ALA A 1 100 ? 5.716 -22.650 1.006 1.00 81.00 100 ALA A O 1
ATOM 697 N N . ALA A 1 101 ? 7.919 -23.000 0.731 1.00 87.50 101 ALA A N 1
ATOM 698 C CA . ALA A 1 101 ? 8.053 -23.927 1.853 1.00 87.50 101 ALA A CA 1
ATOM 699 C C . ALA A 1 101 ? 7.734 -23.264 3.204 1.00 87.50 101 ALA A C 1
ATOM 701 O O . ALA A 1 101 ? 7.078 -23.867 4.051 1.00 87.50 101 ALA A O 1
ATOM 702 N N . SER A 1 102 ? 8.159 -22.014 3.394 1.0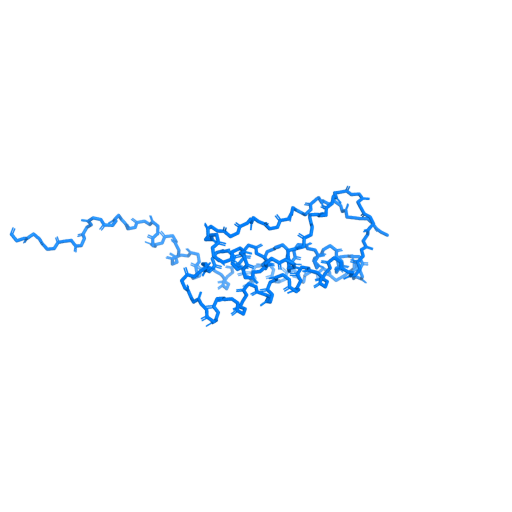0 85.62 102 SER A N 1
ATOM 703 C CA . SER A 1 102 ? 7.934 -21.268 4.638 1.00 85.62 102 SER A CA 1
ATOM 704 C C . SER A 1 102 ? 6.476 -20.831 4.814 1.00 85.62 102 SER A C 1
ATOM 706 O O . SER A 1 102 ? 5.993 -20.741 5.940 1.00 85.62 102 SER A O 1
ATOM 708 N N . LEU A 1 103 ? 5.765 -20.569 3.712 1.00 90.06 103 LEU A N 1
ATOM 709 C CA . LEU A 1 103 ? 4.360 -20.150 3.716 1.00 90.06 103 LEU A CA 1
ATOM 710 C C . LEU A 1 103 ? 3.377 -21.327 3.753 1.00 90.06 103 LEU A C 1
ATOM 712 O O . LEU A 1 103 ? 2.245 -21.139 4.197 1.00 90.06 103 LEU A O 1
ATOM 716 N N . ALA A 1 104 ? 3.803 -22.533 3.361 1.00 86.69 104 ALA A N 1
ATOM 717 C CA . ALA A 1 104 ? 2.969 -23.738 3.336 1.00 86.69 104 ALA A CA 1
ATOM 718 C C . ALA A 1 104 ? 2.181 -24.022 4.640 1.00 86.69 104 ALA A C 1
ATOM 720 O O . ALA A 1 104 ? 1.009 -24.394 4.559 1.00 86.69 104 ALA A O 1
ATOM 721 N N . PRO A 1 105 ? 2.740 -23.827 5.853 1.00 84.88 105 PRO A N 1
ATOM 722 C CA . PRO A 1 105 ? 1.986 -24.033 7.091 1.00 84.88 105 PRO A CA 1
ATOM 723 C C . PRO A 1 105 ? 0.869 -22.999 7.289 1.00 84.88 105 PRO A C 1
ATOM 725 O O . PRO A 1 105 ? -0.173 -23.302 7.870 1.00 84.88 105 PRO A O 1
ATOM 728 N N . VAL A 1 106 ? 1.088 -21.766 6.823 1.00 82.62 106 VAL A N 1
ATOM 729 C CA . VAL A 1 106 ? 0.128 -20.663 6.947 1.00 82.62 106 VAL A CA 1
ATOM 730 C C . VAL A 1 106 ? -1.018 -20.852 5.959 1.00 82.62 106 VAL A C 1
ATOM 732 O O . VAL A 1 106 ? -2.175 -20.719 6.352 1.00 82.62 106 VAL A O 1
ATOM 735 N N . THR A 1 107 ? -0.720 -21.228 4.713 1.00 78.94 107 THR A N 1
ATOM 736 C CA . THR A 1 107 ? -1.749 -21.540 3.710 1.00 78.94 107 THR A CA 1
ATOM 737 C C . THR A 1 107 ? -2.595 -22.735 4.137 1.00 78.94 107 THR A C 1
ATOM 739 O O . THR A 1 107 ? -3.814 -22.614 4.181 1.00 78.94 107 THR A O 1
ATOM 742 N N . ALA A 1 108 ? -1.977 -23.823 4.611 1.00 78.88 108 ALA A N 1
ATOM 743 C CA . ALA A 1 108 ? -2.713 -24.981 5.128 1.00 78.88 108 ALA A CA 1
ATOM 744 C C . ALA A 1 108 ? -3.655 -24.622 6.295 1.00 78.88 108 ALA A C 1
ATOM 746 O O . ALA A 1 108 ? -4.752 -25.168 6.419 1.00 78.88 108 ALA A O 1
ATOM 747 N N . ARG A 1 109 ? -3.252 -23.677 7.155 1.00 76.25 109 ARG A N 1
ATOM 748 C CA . ARG A 1 109 ? -4.096 -23.185 8.251 1.00 76.25 109 ARG A CA 1
ATOM 749 C C . ARG A 1 109 ? -5.283 -22.360 7.748 1.00 76.25 109 ARG A C 1
ATOM 751 O O . ARG A 1 109 ? -6.375 -22.498 8.292 1.00 76.25 109 ARG A O 1
ATOM 758 N N . LEU A 1 110 ? -5.081 -21.511 6.742 1.00 73.56 110 LEU A N 1
ATOM 759 C CA . LEU A 1 110 ? -6.148 -20.706 6.138 1.00 73.56 110 LEU A CA 1
ATOM 760 C C . LEU A 1 110 ? -7.161 -21.581 5.385 1.00 73.56 110 LEU A C 1
ATOM 762 O O . LEU A 1 110 ? -8.370 -21.372 5.513 1.00 73.56 110 LEU A O 1
ATOM 766 N N . ASP A 1 111 ? -6.684 -22.615 4.695 1.00 73.94 111 ASP A N 1
ATOM 767 C CA . ASP A 1 111 ? -7.529 -23.604 4.020 1.00 73.94 111 ASP A CA 1
ATOM 768 C C . ASP A 1 111 ? -8.362 -24.408 5.035 1.00 73.94 111 ASP A C 1
ATOM 770 O O . ASP A 1 111 ? -9.557 -24.630 4.851 1.00 73.94 111 ASP A O 1
ATOM 774 N N . GLY A 1 112 ? -7.766 -24.783 6.172 1.00 69.81 112 GLY A N 1
ATOM 775 C CA . GLY A 1 112 ? -8.478 -25.475 7.250 1.00 69.81 112 GLY A CA 1
ATOM 776 C C . GLY A 1 112 ? -9.572 -24.630 7.915 1.00 69.81 112 GLY A C 1
ATOM 777 O O . GLY A 1 112 ? -10.620 -25.163 8.270 1.00 69.81 112 GLY A O 1
ATOM 778 N N . ILE A 1 113 ? -9.356 -23.317 8.060 1.00 66.81 113 ILE A N 1
ATOM 779 C CA . ILE A 1 113 ? -10.346 -22.376 8.621 1.00 66.81 113 ILE A CA 1
ATOM 780 C C . ILE A 1 113 ? -11.498 -22.122 7.641 1.00 66.81 113 ILE A C 1
ATOM 782 O O . ILE A 1 113 ? -12.641 -21.964 8.059 1.00 66.81 113 ILE A O 1
ATOM 786 N N . SER A 1 114 ? -11.216 -22.087 6.340 1.00 60.03 114 SER A N 1
ATOM 787 C CA . SER A 1 114 ? -12.245 -21.911 5.308 1.00 60.03 114 SER A CA 1
ATOM 788 C C . SER A 1 114 ? -13.053 -23.190 5.039 1.00 60.03 114 SER A C 1
ATOM 790 O O . SER A 1 114 ? -14.172 -23.109 4.535 1.00 60.03 114 SER A O 1
ATOM 792 N N . ALA A 1 115 ? -12.535 -24.360 5.430 1.00 60.09 115 ALA A N 1
ATOM 793 C CA . ALA A 1 115 ? -13.200 -25.653 5.280 1.00 60.09 115 ALA A CA 1
ATOM 794 C C . ALA A 1 115 ? -14.145 -26.046 6.437 1.00 60.09 115 ALA A C 1
ATOM 796 O O . ALA A 1 115 ? -14.903 -27.009 6.290 1.00 60.09 115 ALA A O 1
ATOM 797 N N . THR A 1 116 ? -14.147 -25.348 7.580 1.00 52.38 116 THR A N 1
ATOM 798 C CA . THR A 1 116 ? -15.064 -25.638 8.697 1.00 52.38 116 THR A CA 1
ATOM 799 C C . THR A 1 116 ? -16.362 -24.824 8.593 1.00 52.38 116 THR A C 1
ATOM 801 O O . THR A 1 116 ? -16.359 -23.611 8.804 1.00 52.38 116 THR A O 1
ATOM 804 N N . PRO A 1 117 ? -17.525 -25.451 8.317 1.00 53.59 117 PRO A N 1
ATOM 805 C CA . PRO A 1 117 ? -18.794 -24.742 8.376 1.00 53.59 117 PRO A CA 1
ATOM 806 C C . PRO A 1 117 ? -19.117 -24.364 9.829 1.00 53.59 117 PRO A C 1
ATOM 808 O O . PRO A 1 117 ? -19.212 -25.232 10.697 1.00 53.59 117 PRO A O 1
ATOM 811 N N . PHE A 1 118 ? -19.357 -23.067 10.053 1.00 56.16 118 PHE A N 1
ATOM 812 C CA . PHE A 1 118 ? -19.701 -22.391 11.321 1.00 56.16 118 PHE A CA 1
ATOM 813 C C . PHE A 1 118 ? -20.785 -23.079 12.183 1.00 56.16 118 PHE A C 1
ATOM 815 O O . PHE A 1 118 ? -20.926 -22.793 13.368 1.00 56.16 118 PHE A O 1
ATOM 822 N N . TRP A 1 119 ? -21.558 -24.003 11.614 1.00 58.09 119 TRP A N 1
ATOM 823 C CA . TRP A 1 119 ? -22.728 -24.611 12.245 1.00 58.09 119 TRP A CA 1
ATOM 824 C C . TRP A 1 119 ? -22.468 -25.953 12.950 1.00 58.09 119 TRP A C 1
ATOM 826 O O . TRP A 1 119 ? -23.400 -26.486 13.547 1.00 58.09 119 TRP A O 1
ATOM 836 N N . ARG A 1 120 ? -21.254 -26.530 12.889 1.00 54.47 120 ARG A N 1
ATOM 837 C CA . ARG A 1 120 ? -20.992 -27.883 13.434 1.00 54.47 120 ARG A CA 1
ATOM 838 C C . ARG A 1 120 ? -20.733 -27.969 14.945 1.00 54.47 120 ARG A C 1
ATOM 840 O O . ARG A 1 120 ? -20.843 -29.067 15.477 1.00 54.47 120 ARG A O 1
ATOM 847 N N . ASP A 1 121 ? -20.508 -26.850 15.634 1.00 53.56 121 ASP A N 1
ATOM 848 C CA . ASP A 1 121 ? -20.129 -26.840 17.060 1.00 53.56 121 ASP A CA 1
ATOM 849 C C . ASP A 1 121 ? -21.235 -26.327 18.001 1.00 53.56 121 ASP A C 1
ATOM 851 O O . ASP A 1 121 ? -20.961 -25.663 19.002 1.00 53.56 121 ASP A O 1
ATOM 855 N N . LYS A 1 122 ? -22.512 -26.620 17.716 1.00 52.47 122 LYS A N 1
ATOM 856 C CA . LYS A 1 122 ? -23.560 -26.473 18.741 1.00 52.47 122 LYS A CA 1
ATOM 857 C C . LYS A 1 122 ? -23.833 -27.826 19.400 1.00 52.47 122 LYS A C 1
ATOM 859 O O . LYS A 1 122 ? -24.256 -28.743 18.695 1.00 52.47 122 LYS A O 1
ATOM 864 N N . PRO A 1 123 ? -23.631 -27.973 20.726 1.00 50.50 123 PRO A N 1
ATOM 865 C CA . PRO A 1 123 ? -24.093 -29.162 21.422 1.00 50.50 123 PRO A CA 1
ATOM 866 C C . PRO A 1 123 ? -25.614 -29.220 21.281 1.00 50.50 123 PRO A C 1
ATOM 868 O O . PRO A 1 123 ? -26.318 -28.264 21.613 1.00 50.50 123 PRO A O 1
ATOM 871 N N . CYS A 1 124 ? -26.097 -30.324 20.718 1.00 53.22 124 CYS A N 1
ATOM 872 C CA . CYS A 1 124 ? -27.513 -30.651 20.714 1.00 53.22 124 CYS A CA 1
ATOM 873 C C . CYS A 1 124 ? -27.914 -30.878 22.177 1.00 53.22 124 CYS A C 1
ATOM 875 O O . CYS A 1 124 ? -27.396 -31.803 22.805 1.00 53.22 124 CYS A O 1
ATOM 877 N N . TRP A 1 125 ? -28.757 -29.996 22.712 1.00 47.78 125 TRP A N 1
ATOM 878 C CA . TRP A 1 125 ? -29.520 -30.244 23.934 1.00 47.78 125 TRP A CA 1
ATOM 879 C C . TRP A 1 125 ? -30.860 -30.858 23.546 1.00 47.78 125 TRP A C 1
ATOM 881 O O . TRP A 1 125 ? -31.429 -30.385 22.533 1.00 47.78 125 TRP A O 1
#

Sequence (125 aa):
MNYSVAVPAVAPLSQAAGQAVVAGSSAAGVAAGAPMAAQDVLDAAAEVDARKRLRLAHPGLITADEVAGGQVREHAILSQHSAEVYPAADAPAWFAPAMAASLAPVTARLDGISATPFWRDKPCW

Foldseek 3Di:
DWAQAKQAWQDQFPAPVLNVQCPPLTQHTGHGRHDQDPVSLVSLVSNLVSQVVCCVVPVPRGDPVSSVSSVVSSVSSVVRVCCVVCVPPDDPPVRVVVVCVVCVVVVVVVVVVVPDDPPPPDPDD